Protein AF-A0A2D4NX35-F1 (afdb_monomer_lite)

Organism: Micrurus surinamensis (NCBI:txid129470)

Secondary structure (DSSP, 8-state):
-EE-TTSSSEEPP--------------EEEEEEE-TTS-EEEEEEEEEE-HHHIIIII-SEETTTTEEPPPTTSHHHHHHTT---TTPPPTT--S--------------TTSSSSSSS-S-----TTTTT-SS--TTEEEEEETTEEEEEEPTTEEEETTTTEEEE--

Sequence (168 aa):
MVLDSTGKQCIRPAESSEQTEESDVYQDLCWQHLNEDFVCSQPLVGKQTTYTECCCLYGDAWGMQCALCPMKNSEDYAQLCNIPVPGSRPYGQDALVDFEQEHYTSETDPYFMEERFLNSFEELQAEECGILNGCENGRCVRVQEGYTCDCFDGYHLDMTKMTCVDVN

Foldseek 3Di:
DDADPVNPDDDDPDDPPPPPVPPPQDWAWAAADADPVRHRDRTDPPDTDHQLCRLLPGHQATHPVGHGRPDCPDVSNCLSNVPDDPPDDNPPPPPDPDDDDDDDDDPDPPPPPPPPVPPPDPQDDCVVQVLPDAAPQFGWDADPVGIATHHDPQWDQDPVRSHTHGPD

Structure (mmCIF, N/CA/C/O backbone):
data_AF-A0A2D4NX35-F1
#
_entry.id   AF-A0A2D4NX35-F1
#
loop_
_atom_site.group_PDB
_atom_site.id
_atom_site.type_symbol
_atom_site.label_atom_id
_atom_site.label_alt_id
_atom_site.label_comp_id
_atom_site.label_asym_id
_atom_site.label_entity_id
_atom_site.label_seq_id
_atom_site.pdbx_PDB_ins_code
_atom_site.Cartn_x
_atom_site.Cartn_y
_atom_site.Cartn_z
_atom_site.occupancy
_atom_site.B_iso_or_equiv
_atom_site.auth_seq_id
_atom_site.auth_comp_id
_atom_site.auth_asym_id
_atom_site.auth_atom_id
_atom_site.pdbx_PDB_model_num
ATOM 1 N N . MET A 1 1 ? -15.735 19.322 15.877 1.00 59.00 1 MET A N 1
ATOM 2 C CA . MET A 1 1 ? -16.178 19.400 17.292 1.00 59.00 1 MET A CA 1
ATOM 3 C C . MET A 1 1 ? -16.482 20.850 17.595 1.00 59.00 1 MET A C 1
ATOM 5 O O . MET A 1 1 ? -15.664 21.692 17.254 1.00 59.00 1 MET A O 1
ATOM 9 N N . VAL A 1 2 ? -17.652 21.140 18.157 1.00 74.19 2 VAL A N 1
ATOM 10 C CA . VAL A 1 2 ? -18.097 22.511 18.442 1.00 74.19 2 VAL A CA 1
ATOM 11 C C . VAL A 1 2 ? -18.185 22.661 19.957 1.00 74.19 2 VAL A C 1
ATOM 13 O O . VAL A 1 2 ? -18.545 21.712 20.645 1.00 74.19 2 VAL A O 1
ATOM 16 N N . LEU A 1 3 ? -17.804 23.808 20.507 1.00 71.38 3 LEU A N 1
ATOM 17 C CA . LEU A 1 3 ? -17.992 24.063 21.935 1.00 71.38 3 LEU A CA 1
ATOM 18 C C . LEU A 1 3 ? -19.479 24.305 22.216 1.00 71.38 3 LEU A C 1
ATOM 20 O O . LEU A 1 3 ? -20.186 24.884 21.392 1.00 71.38 3 LEU A O 1
ATOM 24 N N . ASP A 1 4 ? -19.958 23.835 23.364 1.00 74.44 4 ASP A N 1
ATOM 25 C CA . ASP A 1 4 ? -21.306 24.140 23.823 1.00 74.44 4 ASP A CA 1
ATOM 26 C C . ASP A 1 4 ? -21.480 25.656 24.042 1.00 74.44 4 ASP A C 1
ATOM 28 O O . ASP A 1 4 ? -20.522 26.434 24.042 1.00 74.44 4 ASP A O 1
ATOM 32 N N . SER A 1 5 ? -22.715 26.101 24.262 1.00 73.94 5 SER A N 1
ATOM 33 C CA . SER A 1 5 ? -23.020 27.517 24.501 1.00 73.94 5 SER A CA 1
ATOM 34 C C . SER A 1 5 ? -22.373 28.089 25.769 1.00 73.94 5 SER A C 1
ATOM 36 O O . SER A 1 5 ? -22.328 29.309 25.927 1.00 73.94 5 SER A O 1
ATOM 38 N N . THR A 1 6 ? -21.849 27.241 26.663 1.00 80.56 6 THR A N 1
ATOM 39 C CA . THR A 1 6 ? -21.078 27.667 27.837 1.00 80.56 6 THR A CA 1
ATOM 40 C C . THR A 1 6 ? -19.572 27.755 27.575 1.00 80.56 6 THR A C 1
ATOM 42 O O . THR A 1 6 ? -18.836 28.261 28.426 1.00 80.56 6 THR A O 1
ATOM 45 N N . GLY A 1 7 ? -19.102 27.323 26.398 1.00 75.94 7 GLY A N 1
ATOM 46 C CA . GLY A 1 7 ? -17.704 27.375 25.973 1.00 75.94 7 GLY A CA 1
ATOM 47 C C . GLY A 1 7 ? -16.782 26.448 26.764 1.00 75.94 7 GLY A C 1
ATOM 48 O O . GLY A 1 7 ? -15.563 26.596 26.696 1.00 75.94 7 GLY A O 1
ATOM 49 N N . LYS A 1 8 ? -17.341 25.532 27.561 1.00 79.00 8 LYS A N 1
ATOM 50 C CA . LYS A 1 8 ? -16.581 24.716 28.525 1.00 79.00 8 LYS A CA 1
ATOM 51 C C . LYS A 1 8 ? -16.517 23.250 28.148 1.00 79.00 8 LYS A C 1
ATOM 53 O O . LYS A 1 8 ? -15.690 22.530 28.703 1.00 79.00 8 LYS A O 1
ATOM 58 N N . GLN A 1 9 ? -17.355 22.808 27.216 1.00 66.44 9 GLN A N 1
ATOM 59 C CA . GLN A 1 9 ? -17.387 21.413 26.819 1.00 66.44 9 GLN A CA 1
ATOM 60 C C . GLN A 1 9 ? -17.530 21.276 25.310 1.00 66.44 9 GLN A C 1
ATOM 62 O O . GLN A 1 9 ? -18.412 21.868 24.696 1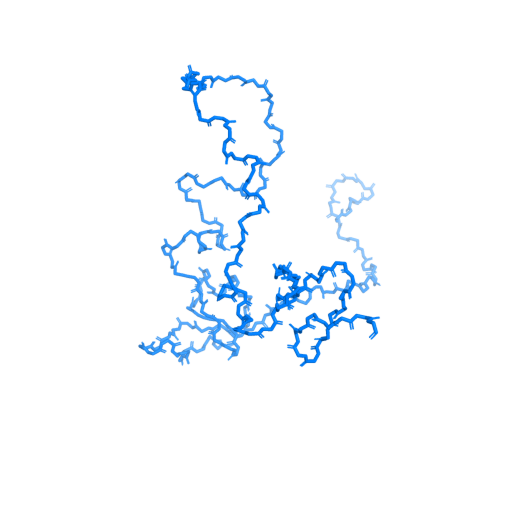.00 66.44 9 GLN A O 1
ATOM 67 N N . CYS A 1 10 ? -16.644 20.488 24.705 1.00 78.38 10 CYS A N 1
ATOM 68 C CA . CYS A 1 10 ? -16.737 20.150 23.293 1.00 78.38 10 CYS A CA 1
ATOM 69 C C . CYS A 1 10 ? -17.890 19.165 23.097 1.00 78.38 10 CYS A C 1
ATOM 71 O O . CYS A 1 10 ? -17.834 18.031 23.572 1.00 78.38 10 CYS A O 1
ATOM 73 N N . ILE A 1 11 ? -18.916 19.593 22.375 1.00 81.25 11 ILE A N 1
ATOM 74 C CA . ILE A 1 11 ? -20.011 18.752 21.912 1.00 81.25 11 ILE A CA 1
ATOM 75 C C . ILE A 1 11 ? -19.780 18.364 20.448 1.00 81.25 11 ILE A C 1
ATOM 77 O O . ILE A 1 11 ? -19.217 19.104 19.631 1.00 81.25 11 ILE A O 1
ATOM 81 N N . ARG A 1 12 ? -20.187 17.147 20.099 1.00 66.62 12 ARG A N 1
ATOM 82 C CA . ARG A 1 12 ? -20.313 16.763 18.693 1.00 66.62 12 ARG A CA 1
ATOM 83 C C . ARG A 1 12 ? -21.594 17.425 18.172 1.00 66.62 12 ARG A C 1
ATOM 85 O O . ARG A 1 12 ? -22.614 17.294 18.850 1.00 66.62 12 ARG A O 1
ATOM 92 N N . PRO A 1 13 ? -21.549 18.190 17.067 1.00 66.38 13 PRO A N 1
ATOM 93 C CA . PRO A 1 13 ? -22.755 18.805 16.524 1.00 66.38 13 PRO A CA 1
ATOM 94 C C . PRO A 1 13 ? -23.791 17.711 16.240 1.00 66.38 13 PRO A C 1
ATOM 96 O O . PRO A 1 13 ? -23.433 16.631 15.771 1.00 66.38 13 PRO A O 1
ATOM 99 N N . ALA A 1 14 ? -25.048 17.967 16.610 1.00 61.19 14 ALA A N 1
ATOM 100 C CA . ALA A 1 14 ? -26.149 17.055 16.342 1.00 61.19 14 ALA A CA 1
ATOM 101 C C . ALA A 1 14 ? -26.346 16.981 14.827 1.00 61.19 14 ALA A C 1
ATOM 103 O O . ALA A 1 14 ? -26.689 17.993 14.221 1.00 61.19 14 ALA A O 1
ATOM 104 N N . GLU A 1 15 ? -26.040 15.804 14.278 1.00 57.84 15 GLU A N 1
ATOM 105 C CA . GLU A 1 15 ? -26.266 15.327 12.911 1.00 57.84 15 GLU A CA 1
ATOM 106 C C . GLU A 1 15 ? -26.802 16.395 11.949 1.00 57.84 15 GLU A C 1
ATOM 108 O O . GLU A 1 15 ? -27.992 16.463 11.637 1.00 57.84 15 GLU A O 1
ATOM 113 N N . SER A 1 16 ? -25.890 17.198 11.398 1.00 46.72 16 SER A N 1
ATOM 114 C CA . SER A 1 16 ? -26.008 17.480 9.979 1.00 46.72 16 SER A CA 1
ATOM 115 C C . SER A 1 16 ? -26.035 16.114 9.302 1.00 46.72 16 SER A C 1
ATOM 117 O O . SER A 1 16 ? -25.100 15.328 9.439 1.00 46.72 16 SER A O 1
ATOM 119 N N . SER A 1 17 ? -27.107 15.811 8.572 1.00 53.34 17 SER A N 1
ATOM 120 C CA . SER A 1 17 ? -27.046 14.851 7.472 1.00 53.34 17 SER A CA 1
ATOM 121 C C . SER A 1 17 ? -26.121 15.424 6.394 1.00 53.34 17 SER A C 1
ATOM 123 O O . SER A 1 17 ? -26.534 15.723 5.279 1.00 53.34 17 SER A O 1
ATOM 125 N N . GLU A 1 18 ? -24.862 15.652 6.749 1.00 48.59 18 GLU A N 1
ATOM 126 C CA . GLU A 1 18 ? -23.779 15.576 5.806 1.00 48.59 18 GLU A CA 1
ATOM 127 C C . GLU A 1 18 ? -23.806 14.117 5.383 1.00 48.59 18 GLU A C 1
ATOM 129 O O . GLU A 1 18 ? -23.487 13.214 6.158 1.00 48.59 18 GLU A O 1
ATOM 134 N N . GLN A 1 19 ? -24.211 13.881 4.138 1.00 49.22 19 GLN A N 1
ATOM 135 C CA . GLN A 1 19 ? -23.511 12.880 3.356 1.00 49.22 19 GLN A CA 1
ATOM 136 C C . GLN A 1 19 ? -22.041 13.289 3.439 1.00 49.22 19 GLN A C 1
ATOM 138 O O . GLN A 1 19 ? -21.530 14.046 2.621 1.00 49.22 19 GLN A O 1
ATOM 143 N N . THR A 1 20 ? -21.389 12.869 4.523 1.00 46.16 20 THR A N 1
ATOM 144 C CA . THR A 1 20 ? -19.978 12.576 4.470 1.00 46.16 20 THR A CA 1
ATOM 145 C C . THR A 1 20 ? -19.972 11.587 3.324 1.00 46.16 20 THR A C 1
ATOM 147 O O . THR A 1 20 ? -20.609 10.537 3.420 1.00 46.16 20 THR A O 1
ATOM 150 N N . GLU A 1 21 ? -19.414 11.972 2.181 1.00 54.47 21 GLU A N 1
ATOM 151 C CA . GLU A 1 21 ? -18.771 10.973 1.352 1.00 54.47 21 GLU A CA 1
ATOM 152 C C . GLU A 1 21 ? -17.826 10.295 2.340 1.00 54.47 21 GLU A C 1
ATOM 154 O O . GLU A 1 21 ? -16.777 10.844 2.679 1.00 54.47 21 GLU A O 1
ATOM 159 N N . GLU A 1 22 ? -18.313 9.235 3.000 1.00 54.22 22 GLU A N 1
ATOM 160 C CA . GLU A 1 22 ? -17.498 8.372 3.819 1.00 54.22 22 GLU A CA 1
ATOM 161 C C . GLU A 1 22 ? -16.425 7.984 2.829 1.00 54.22 22 GLU A C 1
ATOM 163 O O . GLU A 1 22 ? -16.697 7.299 1.850 1.00 54.22 22 GLU A O 1
ATOM 168 N N . SER A 1 23 ? -15.240 8.565 2.982 1.00 56.22 23 SER A N 1
ATOM 169 C CA . SER A 1 23 ? -14.058 8.073 2.314 1.00 56.22 23 SER A CA 1
ATOM 170 C C . SER A 1 23 ? -13.992 6.626 2.764 1.00 56.22 23 SER A C 1
ATOM 172 O O . SER A 1 23 ? -13.602 6.390 3.910 1.00 56.22 23 SER A O 1
ATOM 174 N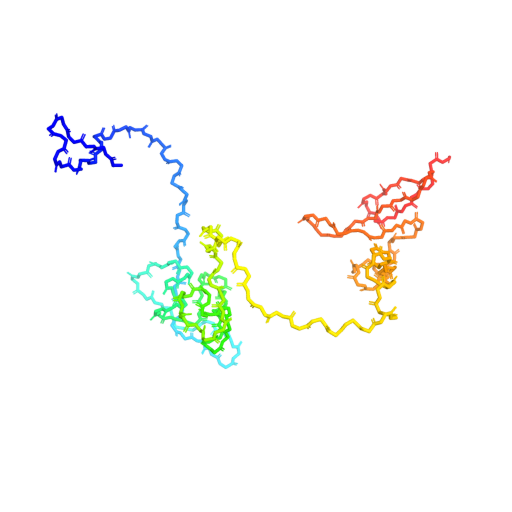 N . ASP A 1 24 ? -14.541 5.726 1.942 1.00 63.12 24 ASP A N 1
ATOM 175 C CA . ASP A 1 24 ? -14.804 4.337 2.277 1.00 63.12 24 ASP A CA 1
ATOM 176 C C . ASP A 1 24 ? -13.510 3.804 2.861 1.00 63.12 24 ASP A C 1
ATOM 178 O O . ASP A 1 24 ? -12.501 3.675 2.163 1.00 63.12 24 ASP A O 1
ATOM 182 N N . VAL A 1 25 ? -13.479 3.621 4.181 1.00 77.19 25 VAL A N 1
ATOM 183 C CA . VAL A 1 25 ? -12.273 3.143 4.841 1.00 77.19 25 VAL A CA 1
ATOM 184 C C . VAL A 1 25 ? -12.129 1.708 4.366 1.00 77.19 25 VAL A C 1
ATOM 186 O O . VAL A 1 25 ? -12.820 0.826 4.873 1.00 77.19 25 VAL A O 1
ATOM 189 N N . TYR A 1 26 ? -11.288 1.504 3.350 1.00 86.25 26 TYR A N 1
ATOM 190 C CA . TYR A 1 26 ? -11.108 0.221 2.684 1.00 86.25 26 TYR A CA 1
ATOM 191 C C . TYR A 1 26 ? -10.629 -0.812 3.706 1.00 86.25 26 TYR A C 1
ATOM 193 O O . TYR A 1 26 ? -9.469 -0.823 4.129 1.00 86.25 26 TYR A O 1
ATOM 201 N N . GLN A 1 27 ? -11.565 -1.654 4.131 1.00 91.19 27 GLN A N 1
ATOM 202 C CA . GLN A 1 27 ? -11.368 -2.742 5.075 1.00 91.19 27 GLN A CA 1
ATOM 203 C C . GLN A 1 27 ? -11.583 -4.062 4.346 1.00 91.19 27 GLN A C 1
ATOM 205 O O . GLN A 1 27 ? -12.576 -4.241 3.645 1.00 91.19 27 GLN A O 1
ATOM 210 N N . ASP A 1 28 ? -10.651 -4.988 4.526 1.00 92.69 28 ASP A N 1
ATOM 211 C CA . ASP A 1 28 ? -10.658 -6.277 3.840 1.00 92.69 28 ASP A CA 1
ATOM 212 C C . ASP A 1 28 ? -10.042 -7.365 4.740 1.00 92.69 28 ASP A C 1
ATOM 214 O O . ASP A 1 28 ? -9.747 -7.143 5.922 1.00 92.69 28 ASP A O 1
ATOM 218 N N . LEU A 1 29 ? -9.903 -8.570 4.196 1.00 94.00 29 LEU A N 1
ATOM 219 C CA . LEU A 1 29 ? -9.366 -9.754 4.845 1.00 94.00 29 LEU A CA 1
ATOM 220 C C . LEU A 1 29 ? -7.874 -9.594 5.153 1.00 94.00 29 LEU A C 1
ATOM 222 O O . LEU A 1 29 ? -7.067 -9.360 4.260 1.00 94.00 29 LEU A O 1
ATOM 226 N N . CYS A 1 30 ? -7.488 -9.790 6.408 1.00 96.12 30 CYS A N 1
ATOM 227 C CA . CYS A 1 30 ? -6.080 -9.877 6.785 1.00 96.12 30 CYS A CA 1
ATOM 228 C C . CYS A 1 30 ? -5.604 -11.330 6.743 1.00 96.12 30 CYS A C 1
ATOM 230 O O . CYS A 1 30 ? -6.300 -12.216 7.231 1.00 96.12 30 CYS A O 1
ATOM 232 N N . TRP A 1 31 ? -4.414 -11.583 6.214 1.00 96.19 31 TRP A N 1
ATOM 233 C CA . TRP A 1 31 ? -3.777 -12.895 6.198 1.00 96.19 31 TRP A CA 1
ATOM 234 C C . TRP A 1 31 ? -2.665 -12.938 7.229 1.00 96.19 31 TRP A C 1
ATOM 236 O O . TRP A 1 31 ? -1.678 -12.219 7.126 1.00 96.19 31 TRP A O 1
ATOM 246 N N . GLN A 1 32 ? -2.826 -13.799 8.226 1.00 94.56 32 GLN A N 1
ATOM 247 C CA . GLN A 1 32 ? -1.896 -13.936 9.340 1.00 94.56 32 GLN A CA 1
ATOM 248 C C . GLN A 1 32 ? -0.580 -14.591 8.926 1.00 94.56 32 GLN A C 1
ATOM 250 O O . GLN A 1 32 ? 0.446 -14.267 9.506 1.00 94.56 32 GLN A O 1
ATOM 255 N N . HIS A 1 33 ? -0.616 -15.494 7.939 1.00 94.19 33 HIS A N 1
ATOM 256 C CA . HIS A 1 33 ? 0.559 -16.212 7.458 1.00 94.19 33 HIS A CA 1
ATOM 257 C C . HIS A 1 33 ? 0.510 -16.507 5.955 1.00 94.19 33 HIS A C 1
ATOM 259 O O . HIS A 1 33 ? -0.559 -16.739 5.370 1.00 94.19 33 HIS A O 1
ATOM 265 N N . LEU A 1 34 ? 1.709 -16.542 5.373 1.00 92.69 34 LEU A N 1
ATOM 266 C CA . LEU A 1 34 ? 2.007 -16.944 4.001 1.00 92.69 34 LEU A CA 1
ATOM 267 C C . LEU A 1 34 ? 2.726 -18.299 3.981 1.00 92.69 34 LEU A C 1
ATOM 269 O O . LEU A 1 34 ? 3.440 -18.651 4.920 1.00 92.69 34 LEU A O 1
ATOM 273 N N . ASN A 1 35 ? 2.565 -19.049 2.894 1.00 91.81 35 ASN A N 1
ATOM 274 C CA . ASN A 1 35 ? 3.328 -20.272 2.632 1.00 91.81 35 ASN A CA 1
ATOM 275 C C . ASN A 1 35 ? 4.704 -19.971 2.005 1.00 91.81 35 ASN A C 1
ATOM 277 O O . ASN A 1 35 ? 4.997 -18.830 1.659 1.00 91.81 35 ASN A O 1
ATOM 281 N N . GLU A 1 36 ? 5.531 -21.007 1.812 1.00 88.94 36 GLU A N 1
ATOM 282 C CA . GLU A 1 36 ? 6.879 -20.900 1.215 1.00 88.94 36 GLU A CA 1
ATOM 283 C C . GLU A 1 36 ? 6.880 -20.274 -0.194 1.00 88.94 36 GLU A C 1
ATOM 285 O O . GLU A 1 36 ? 7.833 -19.595 -0.563 1.00 88.94 36 GLU A O 1
ATOM 290 N N . ASP A 1 37 ? 5.783 -20.419 -0.942 1.00 90.12 37 ASP A N 1
ATOM 291 C CA . ASP A 1 37 ? 5.575 -19.800 -2.258 1.00 90.12 37 ASP A CA 1
ATOM 292 C C . ASP A 1 37 ? 4.927 -18.395 -2.187 1.00 90.12 37 ASP A C 1
ATOM 294 O O . ASP A 1 37 ? 4.368 -17.921 -3.174 1.00 90.12 37 ASP A O 1
ATOM 298 N N . PHE A 1 38 ? 4.933 -17.735 -1.019 1.00 87.94 38 PHE A N 1
ATOM 299 C CA . PHE A 1 38 ? 4.255 -16.449 -0.752 1.00 87.94 38 PHE A CA 1
ATOM 300 C C . PHE A 1 38 ? 2.736 -16.464 -0.988 1.00 87.94 38 PHE A C 1
ATOM 302 O O . PHE A 1 38 ? 2.110 -15.434 -1.232 1.00 87.94 38 PHE A O 1
ATOM 309 N N . VAL A 1 39 ? 2.118 -17.641 -0.882 1.00 92.31 39 VAL A N 1
ATOM 310 C CA . VAL A 1 39 ? 0.669 -17.804 -1.033 1.00 92.31 39 VAL A CA 1
ATOM 311 C C . VAL A 1 39 ? -0.024 -17.622 0.314 1.00 92.31 39 VAL A C 1
ATOM 313 O O . VAL A 1 39 ? 0.299 -18.305 1.287 1.00 92.31 39 VAL A O 1
ATOM 316 N N . CYS A 1 40 ? -1.013 -16.732 0.350 1.00 93.50 40 CYS A N 1
ATOM 317 C CA . CYS A 1 40 ? -1.897 -16.504 1.486 1.00 93.50 40 CYS A CA 1
ATOM 318 C C . CYS A 1 40 ? -2.624 -17.781 1.928 1.00 93.50 40 CYS A C 1
ATOM 320 O O . CYS A 1 40 ? -3.402 -18.352 1.162 1.00 93.50 40 CYS A O 1
ATOM 322 N N . SER A 1 41 ? -2.384 -18.230 3.165 1.00 92.44 41 SER A N 1
ATOM 323 C CA . SER A 1 41 ? -2.915 -19.510 3.655 1.00 92.44 41 SER A CA 1
ATOM 324 C C . SER A 1 41 ? -3.778 -19.402 4.905 1.00 92.44 41 SER A C 1
ATOM 326 O O . SER A 1 41 ? -4.732 -20.169 5.040 1.00 92.44 41 SER A O 1
ATOM 328 N N . GLN A 1 42 ? -3.491 -18.454 5.802 1.00 93.06 42 GLN A N 1
ATOM 329 C CA . GLN A 1 42 ? -4.224 -18.304 7.063 1.00 93.06 42 GLN A CA 1
ATOM 330 C C . GLN A 1 42 ? -4.964 -16.966 7.143 1.00 93.06 42 GLN A C 1
ATOM 332 O O . GLN A 1 42 ? -4.344 -15.953 7.462 1.00 93.06 42 GLN A O 1
ATOM 337 N N . PRO A 1 43 ? -6.276 -16.933 6.860 1.00 94.69 43 PRO A N 1
ATOM 338 C CA . PRO A 1 43 ? -7.060 -15.711 6.947 1.00 94.69 43 PRO A CA 1
ATOM 339 C C . PRO A 1 43 ? -7.484 -15.419 8.392 1.00 94.69 43 PRO A C 1
ATOM 341 O O . PRO A 1 43 ? -7.872 -16.321 9.138 1.00 94.69 43 PRO A O 1
ATOM 344 N N . LEU A 1 44 ? -7.478 -14.145 8.773 1.00 93.31 44 LEU A N 1
ATOM 345 C CA . LEU A 1 44 ? -7.992 -13.659 10.047 1.00 93.31 44 LEU A CA 1
ATOM 346 C C . LEU A 1 44 ? -9.525 -13.698 10.020 1.00 93.31 44 LEU A C 1
ATOM 348 O O . LEU A 1 44 ? -10.187 -12.874 9.390 1.00 93.31 44 LEU A O 1
ATOM 352 N N . VAL A 1 45 ? -10.103 -14.683 10.702 1.00 90.81 45 VAL A N 1
ATOM 353 C CA . VAL A 1 45 ? -11.553 -14.902 10.702 1.00 90.81 45 VAL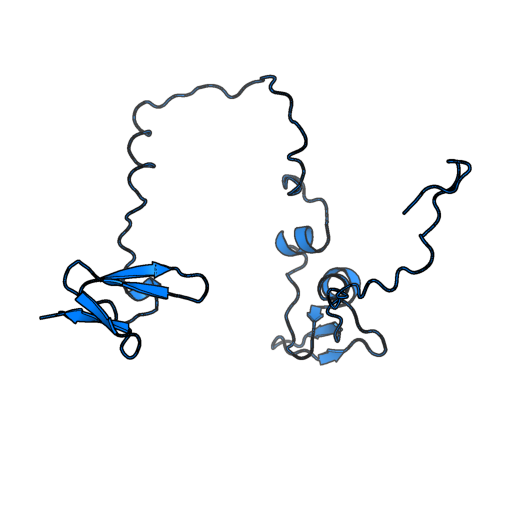 A CA 1
ATOM 354 C C . VAL A 1 45 ? -12.252 -13.933 11.659 1.00 90.81 45 VAL A C 1
ATOM 356 O O . VAL A 1 45 ? -11.860 -13.789 12.814 1.00 90.81 45 VAL A O 1
ATOM 359 N N . GLY A 1 46 ? -13.342 -13.312 11.197 1.00 85.56 46 GLY A N 1
ATOM 360 C CA . GLY A 1 46 ? -14.248 -12.527 12.045 1.00 85.56 46 GLY A CA 1
ATOM 361 C C . GLY A 1 46 ? -13.849 -11.067 12.265 1.00 85.56 46 GLY A C 1
ATOM 362 O O . GLY A 1 46 ? -14.512 -10.379 13.040 1.00 85.56 46 GLY A O 1
ATOM 363 N N . LYS A 1 47 ? -12.809 -10.577 11.581 1.00 86.38 47 LYS A N 1
ATOM 364 C CA . LYS A 1 47 ? -12.422 -9.165 11.590 1.00 86.38 47 LYS A CA 1
ATOM 365 C C . LYS A 1 47 ? -11.944 -8.737 10.205 1.00 86.38 47 LYS A C 1
ATOM 367 O O . LYS A 1 47 ? -11.020 -9.337 9.666 1.00 86.38 47 LYS A O 1
ATOM 372 N N . GLN A 1 48 ? -12.561 -7.693 9.661 1.00 89.56 48 GLN A N 1
ATOM 373 C CA . GLN A 1 48 ? -11.998 -6.946 8.540 1.00 89.56 48 GLN A CA 1
ATOM 374 C C . GLN A 1 48 ? -11.120 -5.842 9.111 1.00 89.56 48 GLN A C 1
ATOM 376 O O . GLN A 1 48 ? -11.462 -5.225 10.121 1.00 89.56 48 GLN A O 1
ATOM 381 N N . THR A 1 49 ? -9.964 -5.643 8.504 1.00 92.62 49 THR A N 1
ATOM 382 C CA . THR A 1 49 ? -8.980 -4.660 8.953 1.00 92.62 49 THR A CA 1
ATOM 383 C C . THR A 1 49 ? -8.605 -3.785 7.777 1.00 92.62 49 THR A C 1
ATOM 385 O O . THR A 1 49 ? -8.747 -4.191 6.621 1.00 92.62 49 THR A O 1
ATOM 388 N N . THR A 1 50 ? -8.061 -2.605 8.038 1.00 93.75 50 THR A N 1
ATOM 389 C CA . THR A 1 50 ? -7.373 -1.852 6.984 1.00 93.75 50 THR A CA 1
ATOM 390 C C . THR A 1 50 ? -6.027 -2.501 6.661 1.00 93.75 50 THR A C 1
ATOM 392 O O . THR A 1 50 ? -5.517 -3.331 7.424 1.00 93.75 50 THR A O 1
ATOM 395 N N . TYR A 1 51 ? -5.433 -2.108 5.535 1.00 93.31 51 TYR A N 1
ATOM 396 C CA . TYR A 1 51 ? -4.094 -2.548 5.139 1.00 93.31 51 TYR A CA 1
ATOM 397 C C . TYR A 1 51 ? -3.048 -2.273 6.232 1.00 93.31 51 TYR A C 1
ATOM 399 O O . TYR A 1 51 ? -2.316 -3.169 6.650 1.00 93.31 51 TYR A O 1
ATOM 407 N N . THR A 1 52 ? -3.040 -1.047 6.762 1.00 94.19 52 THR A N 1
ATOM 408 C CA . THR A 1 52 ? -2.131 -0.623 7.836 1.00 94.19 52 THR A CA 1
ATOM 409 C C . THR A 1 52 ? -2.333 -1.435 9.109 1.00 94.19 52 THR A C 1
ATOM 411 O O . THR A 1 52 ? -1.370 -1.895 9.715 1.00 94.19 52 THR A O 1
ATOM 414 N N . GLU A 1 53 ? -3.582 -1.665 9.510 1.00 94.19 53 GLU A N 1
ATOM 415 C CA . GLU A 1 53 ? -3.886 -2.423 10.719 1.00 94.19 53 GLU A CA 1
ATOM 416 C C . GLU A 1 53 ? -3.457 -3.894 10.588 1.00 94.19 53 GLU A C 1
ATOM 418 O O . GLU A 1 53 ? -2.869 -4.447 11.519 1.00 94.19 53 GLU A O 1
ATOM 423 N N . CYS A 1 54 ? -3.678 -4.514 9.423 1.00 94.94 54 CYS A N 1
ATOM 424 C CA . CYS A 1 54 ? -3.224 -5.877 9.160 1.00 94.94 54 CYS A CA 1
ATOM 425 C C . CYS A 1 54 ? -1.702 -5.995 9.257 1.00 94.94 54 CYS A C 1
ATOM 427 O O . CYS A 1 54 ? -1.205 -6.777 10.068 1.00 94.94 54 CYS A O 1
ATOM 429 N N . CYS A 1 55 ? -0.973 -5.183 8.489 1.00 95.12 55 CYS A N 1
ATOM 430 C CA . CYS A 1 55 ? 0.479 -5.291 8.393 1.00 95.12 55 CYS A CA 1
ATOM 431 C C . CYS A 1 55 ? 1.192 -4.950 9.704 1.00 95.12 55 CYS A C 1
ATOM 433 O O . CYS A 1 55 ? 2.193 -5.575 10.043 1.00 95.12 55 CYS A O 1
ATOM 435 N N . CYS A 1 56 ? 0.674 -3.994 10.477 1.00 95.19 56 CYS A N 1
ATOM 436 C CA . CYS A 1 56 ? 1.326 -3.572 11.713 1.00 95.19 56 CYS A CA 1
ATOM 437 C C . CYS A 1 56 ? 1.018 -4.478 12.914 1.00 95.19 56 CYS A C 1
ATOM 439 O O . CYS A 1 56 ? 1.839 -4.559 13.831 1.00 95.19 56 CYS A O 1
ATOM 441 N N . LEU A 1 57 ? -0.151 -5.135 12.948 1.00 93.31 57 LEU A N 1
ATOM 442 C CA . LEU A 1 57 ? -0.634 -5.826 14.153 1.00 93.31 57 LEU A CA 1
ATOM 443 C C . LEU A 1 57 ? -0.877 -7.323 13.980 1.00 93.31 57 LEU A C 1
ATOM 445 O O . LEU A 1 57 ? -0.691 -8.065 14.945 1.00 93.31 57 LEU A O 1
ATOM 449 N N . TYR A 1 58 ? -1.327 -7.773 12.808 1.00 93.06 58 TYR A N 1
ATOM 450 C CA . TYR A 1 58 ? -1.980 -9.080 12.696 1.00 93.06 58 TYR A CA 1
ATOM 451 C C . TYR A 1 58 ? -1.331 -10.046 11.720 1.00 93.06 58 TYR A C 1
ATOM 453 O O . TYR A 1 58 ? -1.335 -11.244 12.006 1.00 93.06 58 TYR A O 1
ATOM 461 N N . GLY A 1 59 ? -0.828 -9.568 10.585 1.00 93.38 59 GLY A N 1
ATOM 462 C CA . GLY A 1 59 ? -0.536 -10.455 9.472 1.00 93.38 59 GLY A CA 1
ATOM 463 C C . GLY A 1 59 ? 0.557 -10.003 8.524 1.00 93.38 59 GLY A C 1
ATOM 464 O O . GLY A 1 59 ? 1.211 -8.980 8.719 1.00 93.38 59 GLY A O 1
ATOM 465 N N . ASP A 1 60 ? 0.725 -10.834 7.503 1.00 95.12 60 ASP A N 1
ATOM 466 C CA . ASP A 1 60 ? 1.793 -10.786 6.509 1.00 95.12 60 ASP A CA 1
ATOM 467 C C . ASP A 1 60 ? 1.272 -10.351 5.125 1.00 95.12 60 ASP A C 1
ATOM 469 O O . ASP A 1 60 ? 2.061 -9.970 4.261 1.00 95.12 60 ASP A O 1
ATOM 473 N N . ALA A 1 61 ? -0.046 -10.385 4.893 1.00 95.56 61 ALA A N 1
ATOM 474 C CA . ALA A 1 61 ? -0.667 -9.894 3.663 1.00 95.56 61 ALA A CA 1
ATOM 475 C C . ALA A 1 61 ? -2.120 -9.460 3.875 1.00 95.56 61 ALA A C 1
ATOM 477 O O . ALA A 1 61 ? -2.761 -9.831 4.856 1.00 95.56 61 ALA A O 1
ATOM 478 N N . TRP A 1 62 ? -2.666 -8.693 2.936 1.00 96.06 62 TRP A N 1
ATOM 479 C CA . TRP A 1 62 ? -3.983 -8.078 3.058 1.00 96.06 62 TRP A CA 1
ATOM 480 C C . TRP A 1 62 ? -4.797 -8.151 1.762 1.00 96.06 62 TRP A C 1
ATOM 482 O O . TRP A 1 62 ? -4.268 -8.067 0.652 1.00 96.06 62 TRP A O 1
ATOM 492 N N . GLY A 1 63 ? -6.107 -8.282 1.921 1.00 93.38 63 GLY A N 1
ATOM 493 C CA . GLY A 1 63 ? -7.093 -8.321 0.855 1.00 93.38 63 GLY A CA 1
ATOM 494 C C . GLY A 1 63 ? -7.224 -9.675 0.167 1.00 93.38 63 GLY A C 1
ATOM 495 O O . GLY A 1 63 ? -6.433 -10.608 0.360 1.00 93.38 63 GLY A O 1
ATOM 496 N N . MET A 1 64 ? -8.244 -9.783 -0.681 1.00 89.88 64 MET A N 1
ATOM 497 C CA . MET A 1 64 ? -8.468 -10.978 -1.504 1.00 89.88 64 MET A CA 1
ATOM 498 C C . MET A 1 64 ? -7.347 -11.202 -2.528 1.00 89.88 64 MET A C 1
ATOM 500 O O . MET A 1 64 ? -7.065 -12.341 -2.894 1.00 89.88 64 MET A O 1
ATOM 504 N N . GLN A 1 65 ? -6.687 -10.124 -2.957 1.00 90.25 65 GLN A N 1
ATOM 505 C CA . GLN A 1 65 ? -5.550 -10.148 -3.877 1.00 90.25 65 GLN A CA 1
ATOM 506 C C . GLN A 1 65 ? -4.214 -10.526 -3.221 1.00 90.25 65 GLN A C 1
ATOM 508 O O . GLN A 1 65 ? -3.203 -10.535 -3.915 1.00 90.25 65 GLN A O 1
ATOM 513 N N . CYS A 1 66 ? -4.188 -10.838 -1.918 1.00 93.56 66 CYS A N 1
ATOM 514 C CA . CYS A 1 66 ? -2.965 -11.212 -1.199 1.00 93.56 66 CYS A CA 1
ATOM 515 C C . CYS A 1 66 ? -1.847 -10.160 -1.351 1.00 93.56 66 CYS A C 1
ATOM 517 O O . CYS A 1 66 ? -0.714 -10.471 -1.716 1.00 93.56 66 CYS A O 1
ATOM 519 N N . ALA A 1 67 ? -2.165 -8.886 -1.104 1.00 94.62 67 ALA A N 1
ATOM 520 C CA . ALA A 1 67 ? -1.168 -7.824 -1.139 1.00 94.62 67 ALA A CA 1
ATOM 521 C C . ALA A 1 67 ? -0.197 -8.004 0.035 1.00 94.62 67 ALA A C 1
ATOM 523 O O . ALA A 1 67 ? -0.595 -7.881 1.193 1.00 94.62 67 ALA A O 1
ATOM 524 N N . LEU A 1 68 ? 1.059 -8.329 -0.270 1.00 94.62 68 LEU A N 1
ATOM 525 C CA . LEU A 1 68 ? 2.089 -8.590 0.731 1.00 94.62 68 LEU A CA 1
ATOM 526 C C . LEU A 1 68 ? 2.387 -7.335 1.553 1.00 94.62 68 LEU A C 1
ATOM 528 O O . LEU A 1 68 ? 2.566 -6.247 1.004 1.00 94.62 68 LEU A O 1
ATOM 532 N N . CYS A 1 69 ? 2.482 -7.506 2.866 1.00 95.44 69 CYS A N 1
ATOM 533 C CA . CYS A 1 69 ? 2.933 -6.454 3.759 1.00 95.44 69 CYS A CA 1
ATOM 534 C C . CYS A 1 69 ? 4.436 -6.187 3.571 1.00 95.44 69 CYS A C 1
ATOM 536 O O . CYS A 1 69 ? 5.197 -7.106 3.249 1.00 95.44 69 CYS A O 1
ATOM 538 N N . PRO A 1 70 ? 4.902 -4.948 3.806 1.00 94.94 70 PRO A N 1
ATOM 539 C CA . PRO A 1 70 ? 6.325 -4.649 3.780 1.00 94.94 70 PRO A CA 1
ATOM 540 C C . PRO A 1 70 ? 7.062 -5.451 4.858 1.00 94.94 70 PRO A C 1
ATOM 542 O O . PRO A 1 70 ? 6.541 -5.716 5.944 1.00 94.94 70 PRO A O 1
ATOM 545 N N . MET A 1 71 ? 8.306 -5.821 4.562 1.00 91.75 71 MET A N 1
ATOM 546 C CA . MET A 1 71 ? 9.152 -6.583 5.482 1.00 91.75 71 MET A CA 1
ATOM 547 C C . MET A 1 71 ? 9.374 -5.797 6.779 1.00 91.75 71 MET A C 1
ATOM 549 O O . MET A 1 71 ? 9.692 -4.612 6.732 1.00 91.75 71 MET A O 1
ATOM 553 N N . LYS A 1 72 ? 9.283 -6.440 7.949 1.00 89.44 72 LYS A N 1
ATOM 554 C CA . LYS A 1 72 ? 9.327 -5.739 9.254 1.00 89.44 72 LYS A CA 1
ATOM 555 C C . LYS A 1 72 ? 10.618 -4.962 9.542 1.00 89.44 72 LYS A C 1
ATOM 557 O O . LYS A 1 72 ? 10.629 -4.093 10.405 1.00 89.44 72 LYS A O 1
ATOM 562 N N . ASN A 1 73 ? 11.708 -5.304 8.859 1.00 87.88 73 ASN A N 1
ATOM 563 C CA . ASN A 1 73 ? 13.002 -4.627 8.954 1.00 87.88 73 ASN A CA 1
ATOM 564 C C . ASN A 1 73 ? 13.181 -3.496 7.926 1.00 87.88 73 ASN A C 1
ATOM 566 O O . ASN A 1 73 ? 14.226 -2.851 7.929 1.00 87.88 73 ASN A O 1
ATOM 570 N N . SER A 1 74 ? 12.218 -3.299 7.026 1.00 89.75 74 SER A N 1
ATOM 571 C CA . SER A 1 74 ? 12.258 -2.234 6.029 1.00 89.75 74 SER A CA 1
ATOM 572 C C . SER A 1 74 ? 11.869 -0.893 6.642 1.00 89.75 74 SER A C 1
ATOM 574 O O . SER A 1 74 ? 11.072 -0.819 7.582 1.00 89.75 74 SER A O 1
ATOM 576 N N . GLU A 1 75 ? 12.409 0.179 6.071 1.00 86.88 75 GLU A N 1
ATOM 577 C CA . GLU A 1 75 ? 11.973 1.531 6.409 1.00 86.88 75 GLU A CA 1
ATOM 578 C C . GLU A 1 75 ? 10.508 1.758 6.013 1.00 86.88 75 GLU A C 1
ATOM 580 O O . GLU A 1 75 ? 9.776 2.416 6.745 1.00 86.88 75 GLU A O 1
ATOM 585 N N . ASP A 1 76 ? 10.041 1.122 4.936 1.00 87.75 76 ASP A N 1
ATOM 586 C CA . ASP A 1 76 ? 8.646 1.187 4.488 1.00 87.75 76 ASP A CA 1
ATOM 587 C C . ASP A 1 76 ? 7.669 0.663 5.548 1.00 87.75 76 ASP A C 1
ATOM 589 O O . ASP A 1 76 ? 6.621 1.261 5.784 1.00 87.75 76 ASP A O 1
ATOM 593 N N . TYR A 1 77 ? 8.024 -0.418 6.252 1.00 91.31 77 TYR A N 1
ATOM 594 C CA . TYR A 1 77 ? 7.243 -0.914 7.388 1.00 91.31 77 TYR A CA 1
ATOM 595 C C . TYR A 1 77 ? 7.248 0.078 8.556 1.00 91.31 77 TYR A C 1
ATOM 597 O O . TYR A 1 77 ? 6.214 0.312 9.184 1.00 91.31 77 TYR A O 1
ATOM 605 N N . ALA A 1 78 ? 8.399 0.692 8.840 1.00 90.75 78 ALA A N 1
ATOM 606 C CA . ALA A 1 78 ? 8.510 1.687 9.899 1.00 90.75 78 ALA A CA 1
ATOM 607 C C . ALA A 1 78 ? 7.667 2.935 9.599 1.00 90.75 78 ALA A C 1
ATOM 609 O O . ALA A 1 78 ? 6.960 3.416 10.480 1.00 90.75 78 ALA A O 1
ATOM 610 N N . GLN A 1 79 ? 7.668 3.405 8.352 1.00 87.44 79 GLN A N 1
ATOM 611 C CA . GLN A 1 79 ? 6.816 4.498 7.880 1.00 87.44 79 GLN A CA 1
ATOM 612 C C . GLN A 1 79 ? 5.332 4.116 7.979 1.00 87.44 79 GLN A C 1
ATOM 614 O O . GLN A 1 79 ? 4.546 4.846 8.580 1.00 87.44 79 GLN A O 1
ATOM 619 N N . LEU A 1 80 ? 4.955 2.934 7.475 1.00 90.56 80 LEU A N 1
ATOM 620 C CA . LEU A 1 80 ? 3.571 2.446 7.487 1.00 90.56 80 LEU A CA 1
ATOM 621 C C . LEU A 1 80 ? 2.999 2.333 8.908 1.00 90.56 80 LEU A C 1
ATOM 623 O O . LEU A 1 80 ? 1.830 2.644 9.140 1.00 90.56 80 LEU A O 1
ATOM 627 N N . CYS A 1 81 ? 3.827 1.903 9.860 1.00 93.50 81 CYS A N 1
ATOM 628 C CA . CYS A 1 81 ? 3.438 1.673 11.250 1.00 93.50 81 CYS A CA 1
ATOM 629 C C . CYS A 1 81 ? 3.835 2.810 12.204 1.00 93.50 81 CYS A C 1
ATOM 631 O O . CYS A 1 81 ? 3.691 2.653 13.417 1.00 93.50 81 CYS A O 1
ATOM 633 N N . ASN A 1 82 ? 4.318 3.946 11.686 1.00 90.50 82 ASN A N 1
ATOM 634 C CA . ASN A 1 82 ? 4.799 5.093 12.468 1.00 90.50 82 ASN A CA 1
ATOM 635 C C . ASN A 1 82 ? 5.829 4.714 13.555 1.00 90.50 82 ASN A C 1
ATOM 637 O O . ASN A 1 82 ? 5.785 5.209 14.684 1.00 90.50 82 ASN A O 1
ATOM 641 N N . ILE A 1 83 ? 6.751 3.807 13.229 1.00 88.25 83 ILE A N 1
ATOM 642 C CA . ILE A 1 83 ? 7.809 3.345 14.128 1.00 88.25 83 ILE A CA 1
ATOM 643 C C . ILE A 1 83 ? 8.986 4.326 14.043 1.00 88.25 83 ILE A C 1
ATOM 645 O O . ILE A 1 83 ? 9.506 4.560 12.951 1.00 88.25 83 ILE A O 1
ATOM 649 N N . PRO A 1 84 ? 9.453 4.885 15.175 1.00 77.62 84 PRO A N 1
ATOM 650 C CA . PRO A 1 84 ? 10.595 5.785 15.179 1.00 77.62 84 PRO A CA 1
ATOM 651 C C . PRO A 1 84 ? 11.877 5.016 14.849 1.00 77.62 84 PRO A C 1
ATOM 653 O O . PRO A 1 84 ? 12.365 4.207 15.640 1.00 77.62 84 PRO A O 1
ATOM 656 N N . VAL A 1 85 ? 12.430 5.299 13.676 1.00 76.75 85 VAL A N 1
ATOM 657 C CA . VAL A 1 85 ? 13.735 4.813 13.220 1.00 76.75 85 VAL A CA 1
ATOM 658 C C . VAL A 1 85 ? 14.787 5.916 13.415 1.00 76.75 85 VAL A C 1
ATOM 660 O O . VAL A 1 85 ? 14.537 7.079 13.088 1.00 76.75 85 VAL A O 1
ATOM 663 N N . PRO A 1 86 ? 15.960 5.608 14.001 1.00 69.94 86 PRO A N 1
ATOM 664 C CA . PRO A 1 86 ? 16.996 6.605 14.242 1.00 69.94 86 PRO A CA 1
ATOM 665 C C . PRO A 1 86 ? 17.558 7.121 12.913 1.00 69.94 86 PRO A C 1
ATOM 667 O O . PRO A 1 86 ? 18.191 6.377 12.172 1.00 69.94 86 PRO A O 1
ATOM 670 N N . GLY A 1 87 ? 17.344 8.409 12.641 1.00 65.38 87 GLY A N 1
ATOM 671 C CA . GLY A 1 87 ? 17.820 9.080 11.428 1.00 65.38 87 GLY A CA 1
ATOM 672 C C . GLY A 1 87 ? 16.727 9.418 10.414 1.00 65.38 87 GLY A C 1
ATOM 673 O O . GLY A 1 87 ? 16.957 10.297 9.585 1.00 65.38 87 GLY A O 1
ATOM 674 N N . SER A 1 88 ? 15.531 8.830 10.512 1.00 59.31 88 SER A N 1
ATOM 675 C CA . SER A 1 88 ? 14.427 9.208 9.625 1.00 59.31 88 SER A CA 1
ATOM 676 C C . SER A 1 88 ? 13.680 10.400 10.209 1.00 59.31 88 SER A C 1
ATOM 678 O O . SER A 1 88 ? 13.175 10.376 11.334 1.00 59.31 88 SER A O 1
ATOM 680 N N . ARG A 1 89 ? 13.629 11.484 9.436 1.00 59.53 89 ARG A N 1
ATOM 681 C CA . ARG A 1 89 ? 12.775 12.628 9.747 1.00 59.53 89 ARG A CA 1
ATOM 682 C C . ARG A 1 89 ? 11.327 12.235 9.437 1.00 59.53 89 ARG A C 1
ATOM 684 O O . ARG A 1 89 ? 11.074 11.785 8.320 1.00 59.53 89 ARG A O 1
ATOM 691 N N . PRO A 1 90 ? 10.379 12.400 10.374 1.00 57.47 90 PRO A N 1
ATOM 692 C CA . PRO A 1 90 ? 8.964 12.251 10.068 1.00 57.47 90 PRO A CA 1
ATOM 693 C C . PRO A 1 90 ? 8.598 13.238 8.958 1.00 57.47 90 PRO A C 1
ATOM 695 O O . PRO A 1 90 ? 8.840 14.441 9.094 1.00 57.47 90 PRO A O 1
ATOM 698 N N . TYR A 1 91 ? 8.029 12.756 7.855 1.00 57.97 91 TYR A N 1
ATOM 699 C CA . TYR A 1 91 ? 7.395 13.656 6.897 1.00 57.97 91 TYR A CA 1
ATOM 700 C C . TYR A 1 91 ? 6.207 14.327 7.605 1.00 57.97 91 TYR A C 1
ATOM 702 O O . TYR A 1 91 ? 5.316 13.641 8.102 1.00 57.97 91 TYR A O 1
ATOM 710 N N . GLY A 1 92 ? 6.238 15.661 7.718 1.00 55.53 92 GLY A N 1
ATOM 711 C CA . GLY A 1 92 ? 5.217 16.458 8.420 1.00 55.53 92 GLY A CA 1
ATOM 712 C C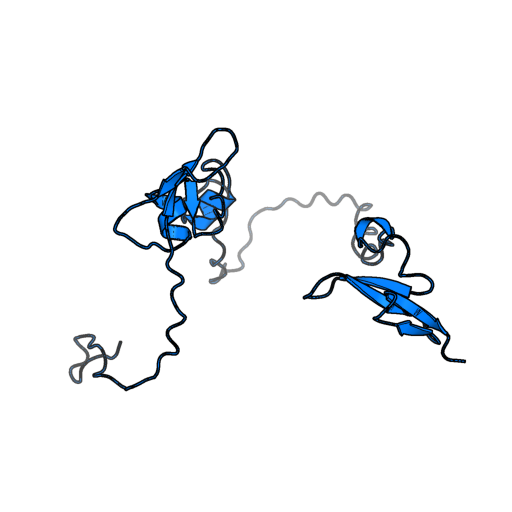 . GLY A 1 92 ? 5.725 17.381 9.537 1.00 55.53 92 GLY A C 1
ATOM 713 O O . GLY A 1 92 ? 4.922 17.919 10.296 1.00 55.53 92 GLY A O 1
ATOM 714 N N . GLN A 1 93 ? 7.041 17.578 9.665 1.00 56.28 93 GLN A N 1
ATOM 715 C CA . GLN A 1 93 ? 7.629 18.658 10.473 1.00 56.28 93 GLN A CA 1
ATOM 716 C C . GLN A 1 93 ? 8.296 19.716 9.587 1.00 56.28 93 GLN A C 1
ATOM 718 O O . GLN A 1 93 ? 9.486 19.995 9.670 1.00 56.28 93 GLN A O 1
ATOM 723 N N . ASP A 1 94 ? 7.489 20.332 8.735 1.00 52.34 94 ASP A N 1
ATOM 724 C CA . ASP A 1 94 ? 7.717 21.638 8.114 1.00 52.34 94 ASP A CA 1
ATOM 725 C C . ASP A 1 94 ? 7.126 22.792 8.957 1.00 52.34 94 ASP A C 1
ATOM 727 O O . ASP A 1 94 ? 7.077 23.943 8.525 1.00 52.34 94 ASP A O 1
ATOM 731 N N . ALA A 1 95 ? 6.742 22.527 10.211 1.00 58.12 95 ALA A N 1
ATOM 732 C CA . ALA A 1 95 ? 6.367 23.565 11.164 1.00 58.12 95 ALA A CA 1
ATOM 733 C C . ALA A 1 95 ? 7.614 24.306 11.687 1.00 58.12 95 ALA A C 1
ATOM 735 O O . ALA A 1 95 ? 8.163 23.966 12.731 1.00 58.12 95 ALA A O 1
ATOM 736 N N . LEU A 1 96 ? 8.024 25.331 10.935 1.00 61.22 96 LEU A N 1
ATOM 737 C CA . LEU A 1 96 ? 8.867 26.457 11.355 1.00 61.22 96 LEU A CA 1
ATOM 738 C C . LEU A 1 96 ? 10.186 26.060 12.042 1.00 61.22 96 LEU A C 1
ATOM 740 O O . LEU A 1 96 ? 10.338 26.212 13.253 1.00 61.22 96 LEU A O 1
ATOM 744 N N . VAL A 1 97 ? 11.184 25.634 11.263 1.00 53.00 97 VAL A N 1
ATOM 745 C CA . VAL A 1 97 ? 12.570 25.827 11.713 1.00 53.00 97 VAL A CA 1
ATOM 746 C C . VAL A 1 97 ? 12.915 27.302 11.528 1.00 53.00 97 VAL A C 1
ATOM 748 O O . VAL A 1 97 ? 13.029 27.798 10.407 1.00 53.00 97 VAL A O 1
ATOM 751 N N . ASP A 1 98 ? 12.979 28.003 12.657 1.00 46.03 98 ASP A N 1
ATOM 752 C CA . ASP A 1 98 ? 13.528 29.347 12.754 1.00 46.03 98 ASP A CA 1
ATOM 753 C C . ASP A 1 98 ? 14.964 29.338 12.227 1.00 46.03 98 ASP A C 1
ATOM 755 O O . ASP A 1 98 ? 15.742 28.404 12.450 1.00 46.03 98 ASP A O 1
ATOM 759 N N . PHE A 1 99 ? 15.267 30.349 11.433 1.00 55.16 99 PHE A N 1
ATOM 760 C CA . PHE A 1 99 ? 16.442 30.415 10.589 1.00 55.16 99 PHE A CA 1
ATOM 761 C C . PHE A 1 99 ? 17.633 30.898 11.415 1.00 55.16 99 PHE A C 1
ATOM 763 O O . PHE A 1 99 ? 18.107 32.009 11.216 1.00 55.16 99 PHE A O 1
ATOM 770 N N . GLU A 1 100 ? 18.142 30.083 12.333 1.00 48.94 100 GLU A N 1
ATOM 771 C CA . GLU A 1 100 ? 19.421 30.371 12.980 1.00 48.94 100 GLU A CA 1
ATOM 772 C C . GLU A 1 100 ? 20.352 29.168 12.836 1.00 48.94 100 GLU A C 1
ATOM 774 O O . GLU A 1 100 ? 20.230 28.151 13.513 1.00 48.94 100 GLU A O 1
ATOM 779 N N . GLN A 1 101 ? 21.205 29.297 11.808 1.00 57.84 101 GLN A N 1
ATOM 780 C CA . GLN A 1 101 ? 22.650 29.074 11.830 1.00 57.84 101 GLN A CA 1
ATOM 781 C C . GLN A 1 101 ? 23.121 28.052 12.869 1.00 57.84 101 GLN A C 1
ATOM 783 O O . GLN A 1 101 ? 22.924 28.287 14.046 1.00 57.84 101 GLN A O 1
ATOM 788 N N . GLU A 1 102 ? 23.839 27.006 12.441 1.00 42.91 102 GLU A N 1
ATOM 789 C CA . GLU A 1 102 ? 25.160 26.642 12.987 1.00 42.91 102 GLU A CA 1
ATOM 790 C C . GLU A 1 102 ? 25.791 25.508 12.144 1.00 42.91 102 GLU A C 1
ATOM 792 O O . GLU A 1 102 ? 25.308 24.382 12.085 1.00 42.91 102 GLU A O 1
ATOM 797 N N . HIS A 1 103 ? 26.913 25.854 11.502 1.00 49.25 103 HIS A N 1
ATOM 798 C CA . HIS A 1 103 ? 28.035 24.970 11.165 1.00 49.25 103 HIS A CA 1
ATOM 799 C C . HIS A 1 103 ? 27.865 23.854 10.108 1.00 49.25 103 HIS A C 1
ATOM 801 O O . HIS A 1 103 ? 27.980 22.672 10.419 1.00 49.25 103 HIS A O 1
ATOM 807 N N . TYR A 1 104 ? 27.814 24.227 8.820 1.00 37.25 104 TYR A N 1
ATOM 808 C CA . TYR A 1 104 ? 28.395 23.390 7.756 1.00 37.25 104 TYR A CA 1
ATOM 809 C C . TYR A 1 104 ? 29.593 24.116 7.143 1.00 37.25 104 TYR A C 1
ATOM 811 O O . TYR A 1 104 ? 29.469 25.176 6.531 1.00 37.25 104 TYR A O 1
ATOM 819 N N . THR A 1 105 ? 30.777 23.572 7.396 1.00 33.91 105 THR A N 1
ATOM 820 C CA . THR A 1 105 ? 32.055 24.060 6.887 1.00 33.91 105 THR A CA 1
ATOM 821 C C . THR A 1 105 ? 32.059 24.037 5.362 1.00 33.91 105 THR A C 1
ATOM 823 O O . THR A 1 105 ? 31.857 22.998 4.739 1.00 33.91 105 THR A O 1
ATOM 826 N N . SER A 1 106 ? 32.293 25.209 4.779 1.00 50.09 106 SER A N 1
ATOM 827 C CA . SER A 1 106 ? 32.540 25.416 3.358 1.00 50.09 106 SER A CA 1
ATOM 828 C C . SER A 1 106 ? 33.905 24.841 2.977 1.00 50.09 106 SER A C 1
ATOM 830 O O . SER A 1 106 ? 34.914 25.529 3.107 1.00 50.09 106 SER A O 1
ATOM 832 N N . GLU A 1 107 ? 33.933 23.616 2.457 1.00 40.56 107 GLU A N 1
ATOM 833 C CA . GLU A 1 107 ? 34.992 23.186 1.540 1.00 40.56 107 GLU A CA 1
ATOM 834 C C . GLU A 1 107 ? 34.416 23.175 0.126 1.00 40.56 107 GLU A C 1
ATOM 836 O O . GLU A 1 107 ? 33.903 22.188 -0.393 1.00 40.56 107 GLU A O 1
ATOM 841 N N . THR A 1 108 ? 34.439 24.365 -0.462 1.00 43.47 108 THR A N 1
ATOM 842 C CA . THR A 1 108 ? 34.300 24.599 -1.892 1.00 43.47 108 THR A CA 1
ATOM 843 C C . THR A 1 108 ? 35.453 23.913 -2.623 1.00 43.47 108 THR A C 1
ATOM 845 O O . THR A 1 108 ? 36.573 24.424 -2.589 1.00 43.47 108 THR A O 1
ATOM 848 N N . ASP A 1 109 ? 35.183 22.804 -3.313 1.00 41.56 109 ASP A N 1
ATOM 849 C CA . ASP A 1 109 ? 35.990 22.405 -4.469 1.00 41.56 109 ASP A CA 1
ATOM 850 C C . ASP A 1 109 ? 35.427 23.134 -5.713 1.00 41.56 109 ASP A C 1
ATOM 852 O O . ASP A 1 109 ? 34.289 22.858 -6.112 1.00 41.56 109 ASP A O 1
ATOM 856 N N . PRO A 1 110 ? 36.137 24.119 -6.305 1.00 48.50 110 PRO A N 1
ATOM 857 C CA . PRO A 1 110 ? 35.571 25.035 -7.302 1.00 48.50 110 PRO A CA 1
ATOM 858 C C . PRO A 1 110 ? 35.321 24.436 -8.696 1.00 48.50 110 PRO A C 1
ATOM 860 O O . PRO A 1 110 ? 35.029 25.190 -9.620 1.00 48.50 110 PRO A O 1
ATOM 863 N N . TYR A 1 111 ? 35.437 23.118 -8.878 1.00 48.12 111 TYR A N 1
ATOM 864 C CA . TYR A 1 111 ? 35.300 22.468 -10.190 1.00 48.12 111 TYR A CA 1
ATOM 865 C C . TYR A 1 111 ? 34.055 21.583 -10.358 1.00 48.12 111 TYR A C 1
ATOM 867 O O . TYR A 1 111 ? 33.853 21.040 -11.439 1.00 48.12 111 TYR A O 1
ATOM 875 N N . PHE A 1 112 ? 33.189 21.449 -9.345 1.00 49.41 112 PHE A N 1
ATOM 876 C CA . PHE A 1 112 ? 32.058 20.501 -9.380 1.00 49.41 112 PHE A CA 1
ATOM 877 C C . PHE A 1 112 ? 30.668 21.170 -9.371 1.00 49.41 112 PHE A C 1
ATOM 879 O O . PHE A 1 112 ? 29.712 20.640 -8.804 1.00 49.41 112 PHE A O 1
ATOM 886 N N . MET A 1 113 ? 30.544 22.358 -9.974 1.00 56.06 113 MET A N 1
ATOM 887 C CA . MET A 1 113 ? 29.279 23.108 -10.083 1.00 56.06 113 MET A CA 1
ATOM 888 C C . MET A 1 113 ? 28.810 23.359 -11.526 1.00 56.06 113 MET A C 1
ATOM 890 O O . MET A 1 113 ? 27.950 24.204 -11.725 1.00 56.06 113 MET A O 1
ATOM 894 N N . GLU A 1 114 ? 29.289 22.606 -12.522 1.00 48.50 114 GLU A N 1
ATOM 895 C CA . GLU A 1 114 ? 28.816 22.779 -13.912 1.00 48.50 114 GLU A CA 1
ATOM 896 C C . GLU A 1 114 ? 27.921 21.621 -14.423 1.00 48.50 114 GLU A C 1
ATOM 898 O O . GLU A 1 114 ? 27.288 21.755 -15.464 1.00 48.50 114 GLU A O 1
ATOM 903 N N . GLU A 1 115 ? 27.774 20.496 -13.701 1.00 51.97 115 GLU A N 1
ATOM 904 C CA . GLU A 1 115 ? 27.143 19.277 -14.272 1.00 51.97 115 GLU A CA 1
ATOM 905 C C . GLU A 1 115 ? 25.758 18.876 -13.721 1.00 51.97 115 GLU A C 1
ATOM 907 O O . GLU A 1 115 ? 25.207 17.854 -14.126 1.00 51.97 115 GLU A O 1
ATOM 912 N N . ARG A 1 116 ? 25.129 19.644 -12.818 1.00 53.78 116 ARG A N 1
ATOM 913 C CA . ARG A 1 116 ? 23.789 19.277 -12.283 1.00 53.78 116 ARG A CA 1
ATOM 914 C C . ARG A 1 116 ? 22.602 20.069 -12.822 1.00 53.78 116 ARG A C 1
ATOM 916 O O . ARG A 1 116 ? 21.472 19.673 -12.561 1.00 53.78 116 ARG A O 1
ATOM 923 N N . PHE A 1 117 ? 22.827 21.119 -13.609 1.00 47.84 117 PHE A N 1
ATOM 924 C CA . PHE A 1 117 ? 21.743 21.877 -14.254 1.00 47.84 117 PHE A CA 1
ATOM 925 C C . PHE A 1 117 ? 21.566 21.580 -15.755 1.00 47.84 117 PHE A C 1
ATOM 927 O O . PHE A 1 117 ? 20.674 22.151 -16.375 1.00 47.84 117 PHE A O 1
ATOM 934 N N . LEU A 1 118 ? 22.348 20.653 -16.327 1.00 50.25 118 LEU A N 1
ATOM 935 C CA . LEU A 1 118 ? 22.257 20.229 -17.736 1.00 50.25 118 LEU A CA 1
ATOM 936 C C . LEU A 1 118 ? 21.910 18.741 -17.936 1.00 50.25 118 LEU A C 1
ATOM 938 O O . LEU A 1 118 ? 22.030 18.239 -19.043 1.00 50.25 118 LEU A O 1
ATOM 942 N N . ASN A 1 119 ? 21.427 18.038 -16.907 1.00 48.12 119 ASN A N 1
ATOM 943 C CA . ASN A 1 119 ? 21.003 16.633 -17.021 1.00 48.12 119 ASN A CA 1
ATOM 944 C C . ASN A 1 119 ? 19.483 16.455 -16.828 1.00 48.12 119 ASN A C 1
ATOM 946 O O . ASN A 1 119 ? 19.020 15.515 -16.196 1.00 48.12 119 ASN A O 1
ATOM 950 N N . SER A 1 120 ? 18.679 17.373 -17.375 1.00 46.34 120 SER A N 1
ATOM 951 C CA . SER A 1 120 ? 17.241 17.155 -17.640 1.00 46.34 120 SER A CA 1
ATOM 952 C C . SER A 1 120 ? 16.976 16.617 -19.059 1.00 46.34 120 SER A C 1
ATOM 954 O O . SER A 1 120 ? 15.828 16.412 -19.470 1.00 46.34 120 SER A O 1
ATOM 956 N N . PHE A 1 121 ? 18.043 16.340 -19.807 1.00 53.59 121 PHE A N 1
ATOM 957 C CA . PHE A 1 121 ? 17.996 15.676 -21.101 1.00 53.59 121 PHE A CA 1
ATOM 958 C C . PHE A 1 121 ? 19.005 14.523 -21.133 1.00 53.59 121 PHE A C 1
ATOM 960 O O . PHE A 1 121 ? 19.885 14.481 -21.980 1.00 53.59 121 PHE A O 1
ATOM 967 N N . GLU A 1 122 ? 18.893 13.577 -20.197 1.00 55.44 122 GLU A N 1
ATOM 968 C CA . GLU A 1 122 ? 19.331 12.220 -20.522 1.00 55.44 122 GLU A CA 1
ATOM 969 C C . GLU A 1 122 ? 18.303 11.662 -21.511 1.00 55.44 122 GLU A C 1
ATOM 971 O O . GLU A 1 122 ? 17.104 11.551 -21.226 1.00 55.44 122 GLU A O 1
ATOM 976 N N . GLU A 1 123 ? 18.769 11.428 -22.732 1.00 55.62 123 GLU A N 1
ATOM 977 C CA . GLU A 1 123 ? 18.114 10.592 -23.724 1.00 55.62 123 GLU A CA 1
ATOM 978 C C . GLU A 1 123 ? 17.882 9.211 -23.105 1.00 55.62 123 GLU A C 1
ATOM 980 O O . GLU A 1 123 ? 18.762 8.352 -23.110 1.00 55.62 123 GLU A O 1
ATOM 985 N N . LEU A 1 124 ? 16.696 9.007 -22.531 1.00 50.41 124 LEU A N 1
ATOM 986 C CA . LEU A 1 124 ? 16.265 7.692 -22.077 1.00 50.41 124 LEU A CA 1
ATOM 987 C C . LEU A 1 124 ? 16.269 6.760 -23.291 1.00 50.41 124 LEU A C 1
ATOM 989 O O . LEU A 1 124 ? 15.527 6.976 -24.254 1.00 50.41 124 LEU A O 1
ATOM 993 N N . GLN A 1 125 ? 17.119 5.737 -23.254 1.00 53.44 125 GLN A N 1
ATOM 994 C CA . GLN A 1 125 ? 17.124 4.680 -24.257 1.00 53.44 125 GLN A CA 1
ATOM 995 C C . GLN A 1 125 ? 15.722 4.057 -24.345 1.00 53.44 125 GLN A C 1
ATOM 997 O O . GLN A 1 125 ? 15.057 3.834 -23.331 1.00 53.44 125 GLN A O 1
ATOM 1002 N N . ALA A 1 126 ? 15.266 3.771 -25.572 1.00 52.03 126 ALA A N 1
ATOM 1003 C CA . ALA A 1 126 ? 13.920 3.262 -25.884 1.00 52.03 126 ALA A CA 1
ATOM 1004 C C . ALA A 1 126 ? 13.515 2.004 -25.079 1.00 52.03 126 ALA A C 1
ATOM 1006 O O . ALA A 1 126 ? 12.334 1.693 -24.922 1.00 52.03 126 ALA A O 1
ATOM 1007 N N . GLU A 1 127 ? 14.504 1.313 -24.523 1.00 50.84 127 GLU A N 1
ATOM 1008 C CA . GLU A 1 127 ? 14.397 0.115 -23.700 1.00 50.84 127 GLU A CA 1
ATOM 1009 C C . GLU A 1 127 ? 13.910 0.369 -22.256 1.00 50.84 127 GLU A C 1
ATOM 1011 O O . GLU A 1 127 ? 13.321 -0.532 -21.662 1.00 50.84 127 GLU A O 1
ATOM 1016 N N . GLU A 1 128 ? 14.010 1.591 -21.716 1.00 51.94 128 GLU A N 1
ATOM 1017 C CA . GLU A 1 12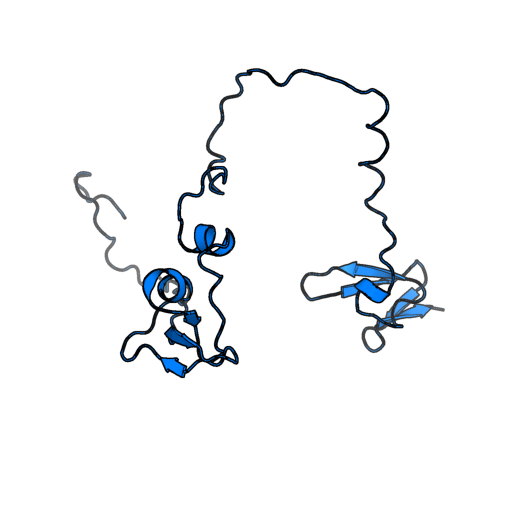8 ? 13.498 1.932 -20.369 1.00 51.94 128 GLU A CA 1
ATOM 1018 C C . GLU A 1 128 ? 12.038 2.424 -20.381 1.00 51.94 128 GLU A C 1
ATOM 1020 O O . GLU A 1 128 ? 11.305 2.327 -19.396 1.00 51.94 128 GLU A O 1
ATOM 1025 N N . CYS A 1 129 ? 11.579 2.884 -21.544 1.00 61.34 129 CYS A N 1
ATOM 1026 C CA . CYS A 1 129 ? 10.202 3.309 -21.782 1.00 61.34 129 CYS A CA 1
ATOM 1027 C C . CYS A 1 129 ? 9.237 2.118 -21.985 1.00 61.34 129 CYS A C 1
ATOM 1029 O O . CYS A 1 129 ? 8.021 2.289 -22.045 1.00 61.34 129 CYS A O 1
ATOM 1031 N N . GLY A 1 130 ? 9.762 0.894 -22.130 1.00 57.19 130 GLY A N 1
ATOM 1032 C CA . GLY A 1 130 ? 8.968 -0.292 -22.476 1.00 57.19 130 GLY A CA 1
ATOM 1033 C C . GLY A 1 130 ? 8.378 -0.252 -23.895 1.00 57.19 130 GLY A C 1
ATOM 1034 O O . GLY A 1 130 ? 7.644 -1.160 -24.284 1.00 57.19 130 GLY A O 1
ATOM 1035 N N . ILE A 1 131 ? 8.713 0.772 -24.687 1.00 59.44 131 ILE A N 1
ATOM 1036 C CA . ILE A 1 131 ? 8.268 0.953 -26.069 1.00 59.44 131 ILE A CA 1
ATOM 1037 C C . ILE A 1 131 ? 9.368 0.404 -26.982 1.00 59.44 131 ILE A C 1
ATOM 1039 O O . ILE A 1 131 ? 10.171 1.144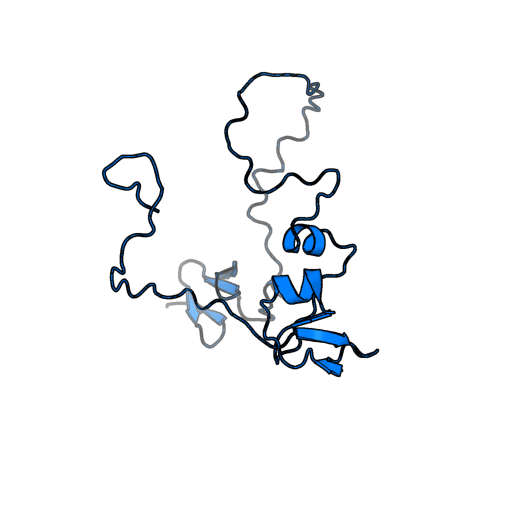 -27.541 1.00 59.44 131 ILE A O 1
ATOM 1043 N N . LEU A 1 132 ? 9.400 -0.923 -27.129 1.00 57.19 132 LEU A N 1
ATOM 1044 C CA . LEU A 1 132 ? 10.490 -1.635 -27.805 1.00 57.19 132 LEU A CA 1
ATOM 1045 C C . LEU A 1 132 ? 10.738 -1.166 -29.256 1.00 57.19 132 LEU A C 1
ATOM 1047 O O . LEU A 1 132 ? 11.856 -1.323 -29.722 1.00 57.19 132 LEU A O 1
ATOM 1051 N N . ASN A 1 133 ? 9.742 -0.605 -29.965 1.00 59.97 133 ASN A N 1
ATOM 1052 C CA . ASN A 1 133 ? 9.878 -0.140 -31.365 1.00 59.97 133 ASN A CA 1
ATOM 1053 C C . ASN A 1 133 ? 8.855 0.947 -31.799 1.00 59.97 133 ASN A C 1
ATOM 1055 O O . ASN A 1 133 ? 8.502 1.031 -32.971 1.00 59.97 133 ASN A O 1
ATOM 1059 N N . GLY A 1 134 ? 8.299 1.726 -30.870 1.00 65.44 134 GLY A N 1
ATOM 1060 C CA . GLY A 1 134 ? 7.182 2.649 -31.155 1.00 65.44 134 GLY A CA 1
ATOM 1061 C C . GLY A 1 134 ? 7.600 4.105 -31.365 1.00 65.44 134 GLY A C 1
ATOM 1062 O O . GLY A 1 134 ? 7.105 4.757 -32.269 1.00 65.44 134 GLY A O 1
ATOM 1063 N N . CYS A 1 135 ? 8.567 4.622 -30.610 1.00 74.31 135 CYS A N 1
ATOM 1064 C CA . CYS A 1 135 ? 8.826 6.066 -30.526 1.00 74.31 135 CYS A CA 1
ATOM 1065 C C . CYS A 1 135 ? 9.776 6.635 -31.598 1.00 74.31 135 CYS A C 1
ATOM 1067 O O . CYS A 1 135 ? 10.610 7.489 -31.303 1.00 74.31 135 CYS A O 1
ATOM 1069 N N . GLU A 1 136 ? 9.715 6.145 -32.836 1.00 77.75 136 GLU A N 1
ATOM 1070 C CA . GLU A 1 136 ? 10.546 6.694 -33.915 1.00 77.75 136 GLU A CA 1
ATOM 1071 C C . GLU A 1 136 ? 10.036 8.094 -34.304 1.00 77.75 136 GLU A C 1
ATOM 1073 O O . GLU A 1 136 ? 8.831 8.284 -34.459 1.00 77.75 136 GLU A O 1
ATOM 1078 N N . ASN A 1 137 ? 10.935 9.076 -34.445 1.00 76.06 137 ASN A N 1
ATOM 1079 C CA . ASN A 1 137 ? 10.620 10.501 -34.675 1.00 76.06 137 ASN A CA 1
ATOM 1080 C C . ASN A 1 137 ? 9.898 11.223 -33.513 1.00 76.06 137 ASN A C 1
ATOM 1082 O O . ASN A 1 137 ? 9.207 12.223 -33.724 1.00 76.06 137 ASN A O 1
ATOM 1086 N N . GLY A 1 138 ? 10.095 10.759 -32.277 1.00 77.19 138 GLY A N 1
ATOM 1087 C CA . GLY A 1 138 ? 9.655 11.454 -31.066 1.00 77.19 138 GLY A CA 1
ATOM 1088 C C . GLY A 1 138 ? 10.518 11.126 -29.848 1.00 77.19 138 GLY A C 1
ATOM 1089 O O . GLY A 1 138 ? 11.430 10.302 -29.912 1.00 77.19 138 GLY A O 1
ATOM 1090 N N . ARG A 1 139 ? 10.233 11.778 -28.721 1.00 77.94 139 ARG A N 1
ATOM 1091 C CA . ARG A 1 139 ? 10.864 11.532 -27.421 1.00 77.94 139 ARG A CA 1
ATOM 1092 C C . ARG A 1 139 ? 9.887 10.815 -26.499 1.00 77.94 139 ARG A C 1
ATOM 1094 O O . ARG A 1 139 ? 8.790 11.308 -26.262 1.00 77.94 139 ARG A O 1
ATOM 1101 N N . CYS A 1 140 ? 10.290 9.693 -25.909 1.00 77.88 140 CYS A N 1
ATOM 1102 C CA . CYS A 1 140 ? 9.469 9.081 -24.869 1.00 77.88 140 CYS A CA 1
ATOM 1103 C C . CYS A 1 140 ? 9.454 9.951 -23.600 1.00 77.88 140 CYS A C 1
ATOM 1105 O O . CYS A 1 140 ? 10.503 10.352 -23.092 1.00 77.88 140 CYS A O 1
ATOM 1107 N N . VAL A 1 141 ? 8.260 10.208 -23.068 1.00 78.81 141 VAL A N 1
ATOM 1108 C CA . VAL A 1 141 ? 8.027 10.954 -21.830 1.00 78.81 141 VAL A CA 1
ATOM 1109 C C . VAL A 1 141 ? 7.078 10.185 -20.907 1.00 78.81 141 VAL A C 1
ATOM 1111 O O . VAL A 1 141 ? 6.157 9.493 -21.346 1.00 78.81 141 VAL A O 1
ATOM 1114 N N . ARG A 1 142 ? 7.312 10.288 -19.595 1.00 69.94 142 ARG A N 1
ATOM 1115 C CA . ARG A 1 142 ? 6.492 9.640 -18.561 1.00 69.94 142 ARG A CA 1
ATOM 1116 C C . ARG A 1 142 ? 5.235 10.467 -18.283 1.00 69.94 142 ARG A C 1
ATOM 1118 O O . ARG A 1 142 ? 5.333 11.659 -18.003 1.00 69.94 142 ARG A O 1
ATOM 1125 N N . VAL A 1 143 ? 4.073 9.821 -18.292 1.00 76.69 143 VAL A N 1
ATOM 1126 C CA . VAL A 1 143 ? 2.764 10.408 -17.964 1.00 76.69 143 VAL A CA 1
ATOM 1127 C C . VAL A 1 143 ? 2.104 9.669 -16.798 1.00 76.69 143 VAL A C 1
ATOM 1129 O O . VAL A 1 143 ? 2.539 8.591 -16.399 1.00 76.69 143 VAL A O 1
ATOM 1132 N N . GLN A 1 144 ? 1.054 10.264 -16.220 1.00 63.69 144 GLN A N 1
ATOM 1133 C CA . GLN A 1 144 ? 0.369 9.732 -15.031 1.00 63.69 144 GLN A CA 1
ATOM 1134 C C . GLN A 1 144 ? -0.196 8.313 -15.235 1.00 63.69 144 GLN A C 1
ATOM 1136 O O . GLN A 1 144 ? -0.304 7.569 -14.266 1.00 63.69 144 GLN A O 1
ATOM 1141 N N . GLU A 1 145 ? -0.474 7.919 -16.482 1.00 62.69 145 GLU A N 1
ATOM 1142 C CA . GLU A 1 145 ? -0.972 6.585 -16.851 1.00 62.69 145 GLU A CA 1
ATOM 1143 C C . GLU A 1 145 ? 0.021 5.778 -17.717 1.00 62.69 145 GLU A C 1
ATOM 1145 O O . GLU A 1 145 ? -0.386 4.954 -18.532 1.00 62.69 145 GLU A O 1
ATOM 1150 N N . GLY A 1 146 ? 1.336 6.009 -17.572 1.00 71.75 146 GLY A N 1
ATOM 1151 C CA . GLY A 1 146 ? 2.378 5.194 -18.218 1.00 71.75 146 GLY A CA 1
ATOM 1152 C C . GLY A 1 146 ? 3.420 6.001 -18.993 1.00 71.75 146 GLY A C 1
ATOM 1153 O O . GLY A 1 146 ? 3.922 7.014 -18.511 1.00 71.75 146 GLY A O 1
ATOM 1154 N N . TYR A 1 147 ? 3.776 5.540 -20.191 1.00 76.06 147 TYR A N 1
ATOM 1155 C CA . TYR A 1 147 ? 4.727 6.215 -21.077 1.00 76.06 147 TYR A CA 1
ATOM 1156 C C . TYR A 1 147 ? 4.054 6.587 -22.399 1.00 76.06 147 TYR A C 1
ATOM 1158 O O . TYR A 1 147 ? 3.223 5.838 -22.908 1.00 76.06 147 TYR A O 1
ATOM 1166 N N . THR A 1 148 ? 4.412 7.746 -22.950 1.00 79.19 148 THR A N 1
ATOM 1167 C CA . THR A 1 148 ? 3.913 8.241 -24.241 1.00 79.19 148 THR A CA 1
ATOM 1168 C C . THR A 1 148 ? 5.048 8.847 -25.066 1.00 79.19 148 THR A C 1
ATOM 1170 O O . THR A 1 148 ? 6.132 9.092 -24.540 1.00 79.19 148 THR A O 1
ATOM 1173 N N . CYS A 1 149 ? 4.802 9.101 -26.349 1.00 83.12 149 CYS A N 1
ATOM 1174 C CA . CYS A 1 149 ? 5.766 9.688 -27.276 1.00 83.12 149 CYS A CA 1
ATOM 1175 C C . CYS A 1 149 ? 5.415 11.138 -27.602 1.00 83.12 149 CYS A C 1
ATOM 1177 O O . CYS A 1 149 ? 4.362 11.422 -28.166 1.00 83.12 149 CYS A O 1
ATOM 1179 N N . ASP A 1 150 ? 6.318 12.047 -27.265 1.00 85.44 150 ASP A N 1
ATOM 1180 C CA . ASP A 1 150 ? 6.280 13.452 -27.650 1.00 85.44 150 ASP A CA 1
ATOM 1181 C C . ASP A 1 150 ? 6.908 13.612 -29.043 1.00 85.44 150 ASP A C 1
ATOM 1183 O O . ASP A 1 150 ? 8.122 13.484 -29.205 1.00 85.44 150 ASP A O 1
ATOM 1187 N N . CYS A 1 151 ? 6.082 13.783 -30.075 1.00 86.25 151 CYS A N 1
ATOM 1188 C CA . CYS A 1 151 ? 6.535 13.817 -31.467 1.00 86.25 151 CYS A CA 1
ATOM 1189 C C . CYS A 1 151 ? 7.206 15.147 -31.827 1.00 86.25 151 CYS A C 1
ATOM 1191 O O . CYS A 1 151 ? 6.783 16.207 -31.371 1.00 86.25 151 CYS A O 1
ATOM 1193 N N . PHE A 1 152 ? 8.228 15.102 -32.687 1.00 84.50 152 PHE A N 1
ATOM 1194 C CA . PHE A 1 152 ? 8.862 16.321 -33.195 1.00 84.50 152 PHE A CA 1
ATOM 1195 C C . PHE A 1 152 ? 7.925 17.109 -34.129 1.00 84.50 152 PHE A C 1
ATOM 1197 O O . PHE A 1 152 ? 6.967 16.563 -34.681 1.00 84.50 152 PHE A O 1
ATOM 1204 N N . ASP A 1 153 ? 8.213 18.399 -34.329 1.00 82.56 153 ASP A N 1
ATOM 1205 C CA . ASP A 1 153 ? 7.427 19.277 -35.204 1.00 82.56 153 ASP A CA 1
ATOM 1206 C C . ASP A 1 153 ? 7.219 18.662 -36.600 1.00 82.56 153 ASP A C 1
ATOM 1208 O O . ASP A 1 153 ? 8.173 18.267 -37.271 1.00 82.56 153 ASP A O 1
ATOM 1212 N N . GLY A 1 154 ? 5.961 18.604 -37.047 1.00 80.88 154 GLY A N 1
ATOM 1213 C CA . GLY A 1 154 ? 5.582 17.971 -38.317 1.00 80.88 154 GLY A CA 1
ATOM 1214 C C . GLY A 1 154 ? 5.164 16.501 -38.205 1.00 80.88 154 GLY A C 1
ATOM 1215 O O . GLY A 1 154 ? 4.832 15.896 -39.222 1.00 80.88 154 GLY A O 1
ATOM 1216 N N . TYR A 1 155 ? 5.097 15.947 -36.991 1.00 81.69 155 TYR A N 1
ATOM 1217 C CA . TYR A 1 155 ? 4.623 14.588 -36.734 1.00 81.69 155 TYR A CA 1
ATOM 1218 C C . TYR A 1 155 ? 3.501 14.574 -35.687 1.00 81.69 155 TYR A C 1
ATOM 1220 O O . TYR A 1 155 ? 3.502 15.351 -34.735 1.00 81.69 155 TYR A O 1
ATOM 1228 N N . HIS A 1 156 ? 2.538 13.668 -35.845 1.00 83.62 156 HIS A N 1
ATOM 1229 C CA . HIS A 1 156 ? 1.448 13.443 -34.899 1.00 83.62 156 HIS A CA 1
ATOM 1230 C C . HIS A 1 156 ? 1.535 12.041 -34.297 1.00 83.62 156 HIS A C 1
ATOM 1232 O O . HIS A 1 156 ? 1.837 11.069 -34.990 1.00 83.62 156 HIS A O 1
ATOM 1238 N N . LEU A 1 157 ? 1.227 11.919 -33.007 1.00 81.69 157 LEU A N 1
ATOM 1239 C CA . LEU A 1 157 ? 1.234 10.635 -32.318 1.00 81.69 157 LEU A CA 1
ATOM 1240 C C . LEU A 1 157 ? 0.029 9.785 -32.739 1.00 81.69 157 LEU A C 1
ATOM 1242 O O . LEU A 1 157 ? -1.123 10.161 -32.510 1.00 81.69 157 LEU A O 1
ATOM 1246 N N . ASP A 1 158 ? 0.285 8.615 -33.320 1.00 81.69 158 ASP A N 1
ATOM 1247 C CA . ASP A 1 158 ? -0.729 7.579 -33.510 1.00 81.69 158 ASP A CA 1
ATOM 1248 C C . ASP A 1 158 ? -0.775 6.673 -32.273 1.00 81.69 158 ASP A C 1
ATOM 1250 O O . ASP A 1 158 ? 0.087 5.816 -32.060 1.00 81.69 158 ASP A O 1
ATOM 1254 N N . MET A 1 159 ? -1.823 6.843 -31.464 1.00 73.44 159 MET A N 1
ATOM 1255 C CA . MET A 1 159 ? -2.046 6.078 -30.233 1.00 73.44 159 MET A CA 1
ATOM 1256 C C . MET A 1 159 ? -2.268 4.575 -30.469 1.00 73.44 159 MET A C 1
ATOM 1258 O O . MET A 1 159 ? -2.142 3.791 -29.532 1.00 73.44 159 MET A O 1
ATOM 1262 N N . THR A 1 160 ? -2.580 4.139 -31.698 1.00 76.31 160 THR A N 1
ATOM 1263 C CA . THR A 1 160 ? -2.777 2.709 -32.005 1.00 76.31 160 THR A CA 1
ATOM 1264 C C . THR A 1 160 ? -1.471 1.950 -32.206 1.00 76.31 160 THR A C 1
ATOM 1266 O O . THR A 1 160 ? -1.423 0.739 -31.989 1.00 76.31 160 THR A O 1
ATOM 1269 N N . LYS A 1 161 ? -0.412 2.655 -32.610 1.00 71.69 161 LYS A N 1
ATOM 1270 C CA . LYS A 1 161 ? 0.911 2.083 -32.896 1.00 71.69 161 LYS A CA 1
ATOM 1271 C C . LYS A 1 161 ? 2.007 2.636 -31.985 1.00 71.69 161 LYS A C 1
ATOM 1273 O O . LYS A 1 161 ? 3.122 2.132 -32.035 1.00 71.69 161 LYS A O 1
ATOM 1278 N N . MET A 1 162 ? 1.681 3.624 -31.144 1.00 74.75 162 MET A N 1
ATOM 1279 C CA . MET A 1 162 ? 2.625 4.424 -30.355 1.00 74.75 162 MET A CA 1
ATOM 1280 C C . MET A 1 162 ? 3.750 5.017 -31.214 1.00 74.75 162 MET A C 1
ATOM 1282 O O . MET A 1 162 ? 4.880 5.087 -30.750 1.00 74.75 162 MET A O 1
ATOM 1286 N N . THR A 1 163 ? 3.436 5.424 -32.450 1.00 78.69 163 THR A N 1
ATOM 1287 C CA . THR A 1 163 ? 4.402 5.934 -33.440 1.00 78.69 163 THR A CA 1
ATOM 1288 C C . THR A 1 163 ? 4.079 7.351 -33.874 1.00 78.69 163 THR A C 1
ATOM 1290 O O . THR A 1 163 ? 2.912 7.675 -34.099 1.00 78.69 163 THR A O 1
ATOM 1293 N N . CYS A 1 164 ? 5.111 8.169 -34.068 1.00 85.38 164 CYS A N 1
ATOM 1294 C CA . CYS A 1 164 ? 4.976 9.504 -34.635 1.00 85.38 164 CYS A CA 1
ATOM 1295 C C . CYS A 1 164 ? 4.887 9.414 -36.162 1.00 85.38 164 CYS A C 1
ATOM 1297 O O . CYS A 1 164 ? 5.839 9.013 -36.831 1.00 85.38 164 CYS A O 1
ATOM 1299 N N . VAL A 1 165 ? 3.724 9.756 -36.714 1.00 84.56 165 VAL A N 1
ATOM 1300 C CA . VAL A 1 165 ? 3.459 9.748 -38.159 1.00 84.56 165 VAL A CA 1
ATOM 1301 C C . VAL A 1 165 ? 3.533 11.166 -38.714 1.00 84.56 165 VAL A C 1
ATOM 1303 O O . VAL A 1 165 ? 3.040 12.099 -38.088 1.00 84.56 165 VAL A O 1
ATOM 1306 N N . ASP A 1 166 ? 4.164 11.334 -39.871 1.00 84.38 166 ASP A N 1
ATOM 1307 C CA . ASP A 1 166 ? 4.306 12.634 -40.535 1.00 84.38 166 ASP A CA 1
ATOM 1308 C C . ASP A 1 166 ? 2.931 13.176 -40.976 1.00 84.38 166 ASP A C 1
ATOM 1310 O O . ASP A 1 166 ? 2.075 12.409 -41.428 1.00 84.38 166 ASP A O 1
ATOM 1314 N N . VAL A 1 167 ? 2.698 14.481 -40.806 1.00 76.69 167 VAL A N 1
ATOM 1315 C CA . VAL A 1 167 ? 1.415 15.139 -41.133 1.00 76.69 167 VAL A CA 1
ATOM 1316 C C . VAL A 1 167 ? 1.357 15.771 -42.538 1.00 76.69 167 VAL A C 1
ATOM 1318 O O . VAL A 1 167 ? 0.569 16.696 -42.748 1.00 76.69 167 VAL A O 1
ATOM 1321 N N . ASN A 1 168 ? 2.137 15.281 -43.513 1.00 65.06 168 ASN A N 1
ATOM 1322 C CA . ASN A 1 168 ? 2.112 15.746 -44.913 1.00 65.06 168 ASN A CA 1
ATOM 1323 C C . ASN A 1 168 ? 1.193 14.948 -45.857 1.00 65.06 168 ASN A C 1
ATOM 1325 O O . ASN A 1 168 ? 1.322 13.705 -45.948 1.00 65.06 168 ASN A O 1
#

InterPro domains:
  IPR000742 EGF-like domain [SM00181] (128-165)
  IPR001881 EGF-like calcium-binding domain [SM00179] (125-165)
  IPR017878 TB domain [PF00683] (39-81)
  IPR017878 TB domain [PS51364] (28-81)
  IPR026823 Complement Clr-like EGF domain [PF12662] (146-168)
  IPR036773 TGF-beta binding (TB) domain superfamily [G3DSA:3.90.290.10] (21-94)
  IPR036773 TGF-beta binding (TB) domain superfamily [SSF57581] (22-142)

pLDDT: mean 73.45, std 17.43, range [33.91, 96.19]

Radius of gyration: 26.57 Å; chains: 1; bounding box: 63×51×73 Å